Protein AF-A0A953T6V2-F1 (afdb_monomer_lite)

Organism: NCBI:txid324606

pLDDT: mean 93.15, std 8.47, range [50.06, 98.38]

Foldseek 3Di:
DADPVQLVVLVVCLVVVPLCVQCVVVPHQHADPPPSVVVLQLLVLCLCVVVVNDDDNQARPDDPPDTSCCVVDPNCPVQSVQLNVCVVVVHDSSVSSSRSVSVVLVCQLVVQLVVVVVVVDGNNVSSVRSSCRRRVDPRRD

Structure (mmCIF, N/CA/C/O backbone):
data_AF-A0A953T6V2-F1
#
_entry.id   AF-A0A953T6V2-F1
#
loop_
_atom_site.group_PDB
_atom_site.id
_atom_site.type_symbol
_atom_site.label_atom_id
_atom_site.label_alt_id
_atom_site.label_comp_id
_atom_site.label_asym_id
_atom_site.label_entity_id
_atom_site.label_seq_id
_atom_site.pdbx_PDB_ins_code
_atom_site.Cartn_x
_atom_site.Cartn_y
_atom_site.Cartn_z
_atom_site.occupancy
_atom_site.B_iso_or_equiv
_atom_site.auth_seq_id
_atom_site.auth_comp_id
_atom_site.auth_asym_id
_atom_site.auth_atom_id
_atom_site.pdbx_PDB_model_num
ATOM 1 N N . MET A 1 1 ? 9.817 -14.656 -24.496 1.00 51.88 1 MET A N 1
ATOM 2 C CA . MET A 1 1 ? 9.358 -14.120 -23.196 1.00 51.88 1 MET A CA 1
ATOM 3 C C . MET A 1 1 ? 10.014 -12.759 -23.013 1.00 51.88 1 MET A C 1
ATOM 5 O O . MET A 1 1 ? 11.238 -12.727 -23.098 1.00 51.88 1 MET A O 1
ATOM 9 N N . PRO A 1 2 ? 9.277 -11.642 -22.865 1.00 61.50 2 PRO A N 1
ATOM 10 C CA . PRO A 1 2 ? 9.910 -10.377 -22.488 1.00 61.50 2 PRO A CA 1
ATOM 11 C C . PRO A 1 2 ? 10.665 -10.581 -21.166 1.00 61.50 2 PRO A C 1
ATOM 13 O O . PRO A 1 2 ? 10.167 -11.277 -20.280 1.00 61.50 2 PRO A O 1
ATOM 16 N N . SER A 1 3 ? 11.885 -10.055 -21.054 1.00 82.06 3 SER A N 1
ATOM 17 C CA . SER A 1 3 ? 12.705 -10.252 -19.858 1.00 82.06 3 SER A CA 1
ATOM 18 C C . SER A 1 3 ? 12.027 -9.600 -18.647 1.00 82.06 3 SER A C 1
ATOM 20 O O . SER A 1 3 ? 11.793 -8.395 -18.615 1.00 82.06 3 SER A O 1
ATOM 22 N N . LEU A 1 4 ? 11.712 -10.401 -17.626 1.00 89.81 4 LEU A N 1
ATOM 23 C CA . LEU A 1 4 ? 11.163 -9.901 -16.357 1.00 89.81 4 LEU A CA 1
ATOM 24 C C . LEU A 1 4 ? 12.230 -9.241 -15.473 1.00 89.81 4 LEU A C 1
ATOM 26 O O . LEU A 1 4 ? 11.906 -8.640 -14.457 1.00 89.81 4 LEU A O 1
ATOM 30 N N . ILE A 1 5 ? 13.500 -9.320 -15.870 1.00 94.75 5 ILE A N 1
ATOM 31 C CA . ILE A 1 5 ? 14.631 -8.791 -15.104 1.00 94.75 5 ILE A CA 1
ATOM 32 C C . ILE A 1 5 ? 14.466 -7.287 -14.862 1.00 94.75 5 ILE A C 1
ATOM 34 O O . ILE A 1 5 ? 14.566 -6.839 -13.728 1.00 94.75 5 ILE A O 1
ATOM 38 N N . VAL A 1 6 ? 14.156 -6.511 -15.904 1.00 95.31 6 VAL A N 1
ATOM 39 C CA . VAL A 1 6 ? 14.050 -5.046 -15.804 1.00 95.31 6 VAL A CA 1
ATOM 40 C C . VAL A 1 6 ? 12.943 -4.599 -14.836 1.00 95.31 6 VAL A C 1
ATOM 42 O O . VAL A 1 6 ? 13.257 -3.837 -13.920 1.00 95.31 6 VAL A O 1
ATOM 45 N N . PRO A 1 7 ? 11.680 -5.065 -14.951 1.00 96.31 7 PRO A N 1
ATOM 46 C CA . PRO A 1 7 ? 10.645 -4.666 -14.000 1.00 96.31 7 PRO A CA 1
ATOM 47 C C . PRO A 1 7 ? 10.919 -5.169 -12.579 1.00 96.31 7 PRO A C 1
ATOM 49 O O . PRO A 1 7 ? 10.603 -4.460 -11.629 1.00 96.31 7 PRO A O 1
ATOM 52 N N . LEU A 1 8 ? 11.544 -6.342 -12.407 1.00 96.81 8 LEU A N 1
ATOM 53 C CA . LEU A 1 8 ? 11.922 -6.841 -11.080 1.00 96.81 8 LEU A CA 1
ATOM 54 C C . LEU A 1 8 ? 13.011 -5.984 -10.430 1.00 96.81 8 LEU A C 1
ATOM 56 O O . LEU A 1 8 ? 12.929 -5.704 -9.235 1.00 96.81 8 LEU A O 1
ATOM 60 N N . VAL A 1 9 ? 14.002 -5.534 -11.203 1.00 96.75 9 VAL A N 1
ATOM 61 C CA . VAL A 1 9 ? 15.038 -4.614 -10.716 1.00 96.75 9 VAL A CA 1
ATOM 62 C C . VAL A 1 9 ? 14.415 -3.274 -10.335 1.00 96.75 9 VAL A C 1
ATOM 64 O O . VAL A 1 9 ? 14.655 -2.801 -9.230 1.00 96.75 9 VAL A O 1
ATOM 67 N N . ALA A 1 10 ? 13.566 -2.696 -11.191 1.00 96.62 10 ALA A N 1
ATOM 68 C CA . ALA A 1 10 ? 12.875 -1.440 -10.889 1.00 96.62 10 ALA A CA 1
ATOM 69 C C . ALA A 1 10 ? 12.027 -1.549 -9.610 1.00 96.62 10 ALA A C 1
ATOM 71 O O . ALA A 1 10 ? 12.140 -0.712 -8.716 1.00 96.62 10 ALA A O 1
ATOM 72 N N . LEU A 1 11 ? 11.238 -2.619 -9.479 1.00 96.88 11 LEU A N 1
ATOM 73 C CA . LEU A 1 11 ? 10.446 -2.878 -8.280 1.00 96.88 11 LEU A CA 1
ATOM 74 C C . LEU A 1 11 ? 11.330 -3.031 -7.036 1.00 96.88 11 LEU A C 1
ATOM 76 O O . LEU A 1 11 ? 11.032 -2.446 -6.001 1.00 96.88 11 LEU A O 1
ATOM 80 N N . SER A 1 12 ? 12.433 -3.776 -7.140 1.00 96.81 12 SER A N 1
ATOM 81 C CA . SER A 1 12 ? 13.374 -3.974 -6.031 1.00 96.81 12 SER A CA 1
ATOM 82 C C . SER A 1 12 ? 13.983 -2.648 -5.579 1.00 96.81 12 SER A C 1
ATOM 84 O O . SER A 1 12 ? 14.008 -2.361 -4.387 1.00 96.81 12 SER A O 1
ATOM 86 N N . VAL A 1 13 ? 14.405 -1.798 -6.519 1.00 96.31 13 VAL A N 1
ATOM 87 C CA . VAL A 1 13 ? 14.911 -0.456 -6.204 1.00 96.31 13 VAL A CA 1
ATOM 88 C C . VAL A 1 13 ? 13.853 0.370 -5.466 1.00 96.31 13 VAL A C 1
ATOM 90 O O . VAL A 1 13 ? 14.184 1.024 -4.484 1.00 96.31 13 VAL A O 1
ATOM 93 N N . GLY A 1 14 ? 12.581 0.301 -5.868 1.00 94.94 14 GLY A N 1
ATOM 94 C CA . GLY A 1 14 ? 11.498 1.020 -5.189 1.00 94.94 14 GLY A CA 1
ATOM 95 C C . GLY A 1 14 ? 11.210 0.467 -3.792 1.00 94.94 14 GLY A C 1
ATOM 96 O O . GLY A 1 14 ? 11.036 1.222 -2.837 1.00 94.94 14 GLY A O 1
ATOM 97 N N . ILE A 1 15 ? 11.232 -0.857 -3.633 1.00 94.69 15 ILE A N 1
ATOM 98 C CA . ILE A 1 15 ? 11.005 -1.506 -2.338 1.00 94.69 15 ILE A CA 1
ATOM 99 C C . ILE A 1 15 ? 12.123 -1.161 -1.350 1.00 94.69 15 ILE A C 1
ATOM 101 O O . ILE A 1 15 ? 11.855 -0.652 -0.262 1.00 94.69 15 ILE A O 1
ATOM 105 N N . PHE A 1 16 ? 13.374 -1.428 -1.723 1.00 94.81 16 PHE A N 1
ATOM 106 C CA . PHE A 1 16 ? 14.515 -1.290 -0.818 1.00 94.81 16 PHE A CA 1
ATOM 107 C C . PHE A 1 16 ? 15.004 0.155 -0.688 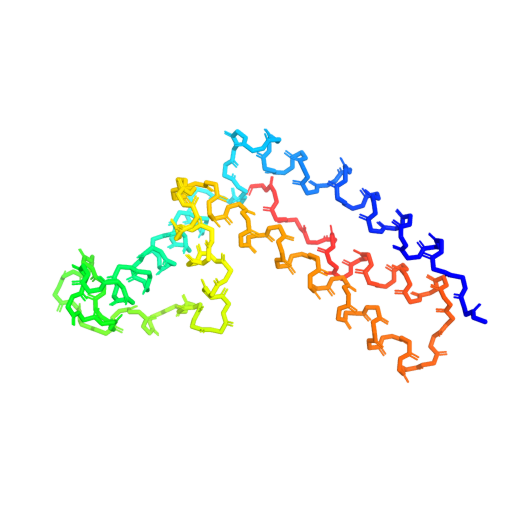1.00 94.81 16 PHE A C 1
ATOM 109 O O . PHE A 1 16 ? 15.485 0.535 0.375 1.00 94.81 16 PHE A O 1
ATOM 116 N N . GLY A 1 17 ? 14.881 0.960 -1.744 1.00 92.31 17 GLY A N 1
ATOM 117 C CA . GLY A 1 17 ? 15.343 2.347 -1.764 1.00 92.31 17 GLY A CA 1
ATOM 118 C C . GLY A 1 17 ? 14.319 3.365 -1.268 1.00 92.31 17 GLY A C 1
ATOM 119 O O . GLY A 1 17 ? 14.721 4.446 -0.848 1.00 92.31 17 GLY A O 1
ATOM 120 N N . TYR A 1 18 ? 13.020 3.043 -1.300 1.00 90.94 18 TYR A N 1
ATOM 121 C CA . TYR A 1 18 ? 11.956 3.996 -0.964 1.00 90.94 18 TYR A CA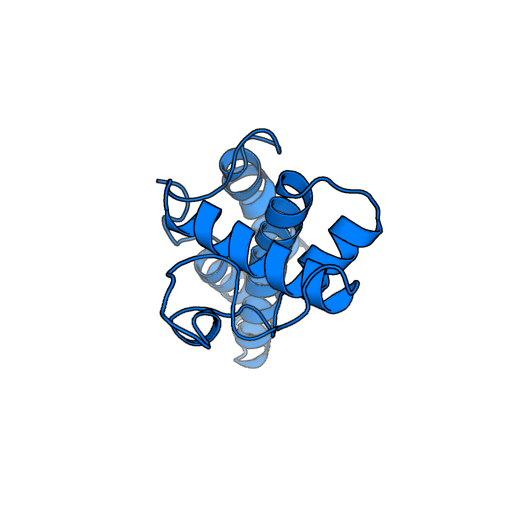 1
ATOM 122 C C . TYR A 1 18 ? 10.968 3.454 0.080 1.00 90.94 18 TYR A C 1
ATOM 124 O O . TYR A 1 18 ? 10.858 4.020 1.166 1.00 90.94 18 TYR A O 1
ATOM 132 N N . LEU A 1 19 ? 10.287 2.335 -0.191 1.00 92.06 19 LEU A N 1
ATOM 133 C CA . LEU A 1 19 ? 9.224 1.820 0.690 1.00 92.06 19 LEU A CA 1
ATOM 134 C C . LEU A 1 19 ? 9.723 1.410 2.078 1.00 92.06 19 LEU A C 1
ATOM 136 O O . LEU A 1 19 ? 9.153 1.839 3.078 1.00 92.06 19 LEU A O 1
ATOM 140 N N . LEU A 1 20 ? 10.756 0.561 2.154 1.00 93.19 20 LEU A N 1
ATOM 141 C CA . LEU A 1 20 ? 11.253 0.045 3.433 1.00 93.19 20 LEU A CA 1
ATOM 142 C C . LEU A 1 20 ? 11.825 1.153 4.329 1.00 93.19 20 LEU A C 1
ATOM 144 O O . LEU A 1 20 ? 11.441 1.195 5.500 1.00 93.19 20 LEU A O 1
ATOM 148 N N . PRO A 1 21 ? 12.656 2.087 3.821 1.00 92.25 21 PRO A N 1
ATOM 149 C CA . PRO A 1 21 ? 13.028 3.276 4.581 1.00 92.25 21 PRO A CA 1
ATOM 150 C C . PRO A 1 21 ? 11.816 4.103 5.028 1.00 92.25 21 PRO A C 1
ATOM 152 O O . PRO A 1 21 ? 11.787 4.562 6.167 1.00 92.25 21 PRO A O 1
ATOM 155 N N . GLY A 1 22 ? 10.796 4.242 4.174 1.00 88.81 22 GLY A N 1
ATOM 156 C CA . GLY A 1 22 ? 9.590 5.022 4.460 1.00 88.81 22 GLY A CA 1
ATOM 157 C C . GLY A 1 22 ? 8.728 4.494 5.608 1.00 88.81 22 GLY A C 1
ATOM 158 O O . GLY A 1 22 ? 8.102 5.274 6.317 1.00 88.81 22 GLY A O 1
ATOM 159 N N . VAL A 1 23 ? 8.739 3.182 5.850 1.00 92.25 23 VAL A N 1
ATOM 160 C CA . VAL A 1 23 ? 8.121 2.568 7.043 1.00 92.25 23 VAL A CA 1
ATOM 161 C C . VAL A 1 23 ? 9.128 2.344 8.177 1.00 92.25 23 VAL A C 1
ATOM 163 O O . VAL A 1 23 ? 8.848 1.617 9.131 1.00 92.25 23 VAL A O 1
ATOM 166 N N . GLY A 1 24 ? 10.335 2.907 8.067 1.00 92.62 24 GLY A N 1
ATOM 167 C CA . GLY A 1 24 ? 11.410 2.726 9.039 1.00 92.62 24 GLY A CA 1
ATOM 168 C C . GLY A 1 24 ? 11.760 1.267 9.276 1.00 92.62 24 GLY A C 1
ATOM 169 O O . GLY A 1 24 ? 11.954 0.871 10.420 1.00 92.62 24 GLY A O 1
ATOM 170 N N . TYR A 1 25 ? 11.749 0.440 8.232 1.00 93.69 25 TYR A N 1
ATOM 171 C CA . TYR A 1 25 ? 11.901 -1.010 8.358 1.00 93.69 25 TYR A CA 1
ATOM 172 C C . TYR A 1 25 ? 10.918 -1.608 9.381 1.00 93.69 25 TYR A C 1
ATOM 174 O O . TYR A 1 25 ? 11.305 -2.379 10.255 1.00 93.69 25 TYR A O 1
ATOM 182 N N . PHE A 1 26 ? 9.641 -1.235 9.254 1.00 93.69 26 PHE A N 1
ATOM 183 C CA . PHE A 1 26 ? 8.515 -1.635 10.109 1.00 93.69 26 PHE A CA 1
ATOM 184 C C . PHE A 1 26 ? 8.490 -1.009 11.512 1.00 93.69 26 PHE A C 1
ATOM 186 O O . PHE A 1 26 ? 7.649 -1.371 12.332 1.00 93.69 26 PHE A O 1
ATOM 193 N N . THR A 1 27 ? 9.346 -0.024 11.790 1.00 93.12 27 THR A N 1
ATOM 194 C CA . THR A 1 27 ? 9.362 0.688 13.083 1.00 93.12 27 THR A CA 1
ATOM 195 C C . THR A 1 27 ? 8.612 2.022 13.070 1.00 93.12 27 THR A C 1
ATOM 197 O O . THR A 1 27 ? 8.385 2.598 14.132 1.00 93.12 27 THR A O 1
ATOM 200 N N . MET A 1 28 ? 8.196 2.515 11.896 1.00 90.69 28 MET A N 1
ATOM 201 C CA . MET A 1 28 ? 7.549 3.822 11.736 1.00 90.69 28 MET A CA 1
ATOM 202 C C . MET A 1 28 ? 6.236 3.731 10.959 1.00 90.69 28 MET A C 1
ATOM 204 O O . MET A 1 28 ? 6.050 2.868 10.100 1.00 90.69 28 MET A O 1
ATOM 208 N N . MET A 1 29 ? 5.317 4.653 11.245 1.00 89.25 29 MET A N 1
ATOM 209 C CA . MET A 1 29 ? 4.131 4.851 10.415 1.00 89.25 29 MET A CA 1
ATOM 210 C C . MET A 1 29 ? 4.511 5.660 9.173 1.00 89.25 29 MET A C 1
ATOM 212 O O . MET A 1 29 ? 5.122 6.714 9.338 1.00 89.25 29 MET A O 1
ATOM 216 N N . PRO A 1 30 ? 4.169 5.195 7.960 1.00 87.69 30 PRO A N 1
ATOM 217 C CA . PRO A 1 30 ? 4.402 5.976 6.752 1.00 87.69 30 PRO A CA 1
ATOM 218 C C . PRO A 1 30 ? 3.429 7.161 6.685 1.00 87.69 30 PRO A C 1
ATOM 220 O O . PRO A 1 30 ? 2.275 7.009 7.082 1.00 87.69 30 PRO A O 1
ATOM 223 N N . GLY A 1 31 ? 3.863 8.290 6.119 1.00 82.06 31 GLY A N 1
ATOM 224 C CA . GLY A 1 31 ? 3.033 9.487 5.926 1.00 82.06 31 GLY A CA 1
ATOM 225 C C . GLY A 1 31 ? 3.069 10.485 7.082 1.00 82.06 31 GLY A C 1
ATOM 226 O O . GLY A 1 31 ? 3.836 10.335 8.035 1.00 82.06 31 GLY A O 1
ATOM 227 N N . ASP A 1 32 ? 2.222 11.510 6.982 1.00 83.06 32 ASP A N 1
ATOM 228 C CA . ASP A 1 32 ? 2.122 12.564 7.987 1.00 83.06 32 ASP A CA 1
ATOM 229 C C . ASP A 1 32 ? 1.360 12.124 9.257 1.00 83.06 32 ASP A C 1
ATOM 231 O O . ASP A 1 32 ? 0.798 11.028 9.372 1.00 83.06 32 ASP A O 1
ATOM 235 N N . LEU A 1 33 ? 1.349 13.009 10.259 1.00 84.50 33 LEU A N 1
ATOM 236 C CA . LEU A 1 33 ? 0.736 12.756 11.566 1.00 84.50 33 LEU A CA 1
ATOM 237 C C . LEU A 1 33 ? -0.789 12.569 11.527 1.00 84.50 33 LEU A C 1
ATOM 239 O O . LEU A 1 33 ? -1.332 11.959 12.451 1.00 84.50 33 LEU A O 1
ATOM 243 N N . GLY A 1 34 ? -1.479 13.124 10.536 1.00 88.69 34 GLY A N 1
ATOM 244 C CA . GLY A 1 34 ? -2.929 13.093 10.391 1.00 88.69 34 GLY A CA 1
ATOM 245 C C . GLY A 1 34 ? -3.394 11.922 9.533 1.00 88.69 34 GLY A C 1
ATOM 246 O O . GLY A 1 34 ? -4.063 11.018 10.043 1.00 88.69 34 GLY A O 1
ATOM 247 N N . ASP A 1 35 ? -3.015 11.915 8.257 1.00 89.62 35 ASP A N 1
ATOM 248 C CA . ASP A 1 35 ? -3.580 11.031 7.233 1.00 89.62 35 ASP A CA 1
ATOM 249 C C . ASP A 1 35 ? -3.307 9.558 7.533 1.00 89.62 35 ASP A C 1
ATOM 251 O O . ASP A 1 35 ? -4.210 8.716 7.479 1.00 89.62 35 ASP A O 1
ATOM 255 N N . ALA A 1 36 ? -2.078 9.228 7.930 1.00 90.62 36 ALA A N 1
ATOM 256 C CA . ALA A 1 36 ? -1.699 7.857 8.259 1.00 90.62 36 ALA A CA 1
ATOM 257 C C . ALA A 1 36 ? -2.513 7.309 9.439 1.00 90.62 36 ALA A C 1
ATOM 259 O O . ALA A 1 36 ? -3.017 6.180 9.420 1.00 90.62 36 ALA A O 1
ATOM 260 N N . ARG A 1 37 ? -2.687 8.136 10.476 1.00 90.38 37 ARG A N 1
ATOM 261 C CA . ARG A 1 37 ? -3.430 7.758 11.681 1.00 90.38 37 ARG A CA 1
ATOM 262 C C . ARG A 1 37 ? -4.916 7.639 11.394 1.00 90.38 37 ARG A C 1
ATOM 264 O O . ARG A 1 37 ? -5.533 6.678 11.852 1.00 90.38 37 ARG A O 1
ATOM 271 N N . PHE A 1 38 ? -5.470 8.573 10.625 1.00 93.19 38 PHE A N 1
ATOM 272 C CA . PHE A 1 38 ? -6.863 8.535 10.204 1.00 93.19 38 PHE A CA 1
ATOM 273 C C . PHE A 1 38 ? -7.158 7.264 9.404 1.00 93.19 38 PHE A C 1
ATOM 275 O O . PHE A 1 38 ? -8.011 6.476 9.811 1.00 93.19 38 PHE A O 1
ATOM 282 N N . ASN A 1 39 ? -6.389 6.993 8.347 1.00 95.19 39 ASN A N 1
ATOM 283 C CA . ASN A 1 39 ? -6.570 5.801 7.518 1.00 95.19 39 ASN A CA 1
ATOM 284 C C . ASN A 1 39 ? -6.437 4.509 8.336 1.00 95.19 39 ASN A C 1
ATOM 286 O O . ASN A 1 39 ? -7.229 3.581 8.173 1.00 95.19 39 ASN A O 1
ATOM 290 N N . SER A 1 40 ? -5.500 4.467 9.288 1.00 94.94 40 SER A N 1
ATOM 291 C CA . SER A 1 40 ? -5.383 3.353 10.231 1.00 94.94 40 SER A CA 1
ATOM 292 C C . SER A 1 40 ? -6.635 3.174 11.105 1.00 94.94 40 SER A C 1
ATOM 294 O O . SER A 1 40 ? -7.014 2.040 11.391 1.00 94.94 40 SER A O 1
ATOM 296 N N . VAL A 1 41 ? -7.283 4.259 11.558 1.00 95.44 41 VAL A N 1
ATOM 297 C CA . VAL A 1 41 ? -8.540 4.181 12.336 1.00 95.44 41 VAL A CA 1
ATOM 298 C C . VAL A 1 41 ? -9.669 3.646 11.465 1.00 95.44 41 VAL A C 1
ATOM 300 O O . VAL A 1 41 ? -10.416 2.782 11.916 1.00 95.44 41 VAL A O 1
ATOM 303 N N . ILE A 1 42 ? -9.782 4.127 10.227 1.00 97.06 42 ILE A N 1
ATOM 304 C CA . ILE A 1 42 ? -10.826 3.685 9.301 1.00 97.06 42 ILE A CA 1
ATOM 305 C C . ILE A 1 42 ? -10.689 2.194 8.981 1.00 97.06 42 ILE A C 1
ATOM 307 O O . ILE A 1 42 ? -11.661 1.450 9.104 1.00 97.06 42 ILE A O 1
ATOM 311 N N . LEU A 1 43 ? -9.482 1.734 8.645 1.00 97.56 43 LEU A N 1
ATOM 312 C CA . LEU A 1 43 ? -9.216 0.321 8.369 1.00 97.56 43 LEU A CA 1
ATOM 313 C C . LEU A 1 43 ? -9.509 -0.571 9.584 1.00 97.56 43 LEU A C 1
ATOM 315 O O . LEU A 1 43 ? -10.150 -1.615 9.437 1.00 97.56 43 LEU A O 1
ATOM 319 N N . GLU A 1 44 ? -9.098 -0.151 10.786 1.00 97.62 44 GLU A N 1
ATOM 320 C CA . GLU A 1 44 ? -9.403 -0.893 12.014 1.00 97.62 44 GLU A CA 1
ATOM 321 C C . GLU A 1 44 ? -10.907 -0.905 12.313 1.00 97.62 44 GLU A C 1
ATOM 323 O O . GLU A 1 44 ? -11.423 -1.941 12.718 1.00 97.62 44 GLU A O 1
ATOM 328 N N . HIS A 1 45 ? -11.634 0.188 12.063 1.00 97.44 45 HIS A N 1
ATOM 329 C CA . HIS A 1 45 ? -13.090 0.232 12.234 1.00 97.44 45 HIS A CA 1
ATOM 330 C C . HIS A 1 45 ? -13.806 -0.756 11.306 1.00 97.44 45 HIS A C 1
ATOM 332 O O . HIS A 1 45 ? -14.649 -1.5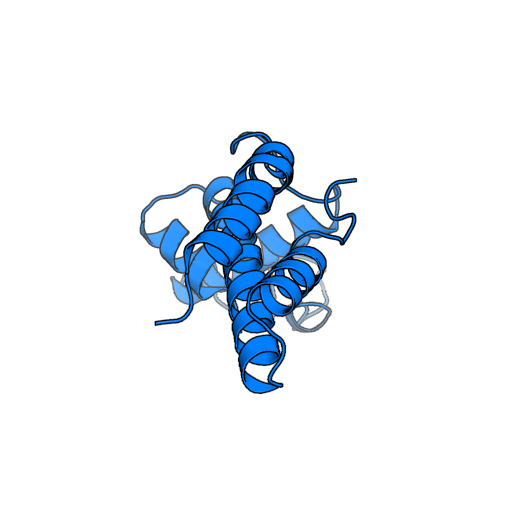31 11.759 1.00 97.44 45 HIS A O 1
ATOM 338 N N . VAL A 1 46 ? -13.435 -0.797 10.021 1.00 97.44 46 VAL A N 1
ATOM 339 C CA . VAL A 1 46 ? -14.008 -1.763 9.067 1.00 97.44 46 VAL A CA 1
ATOM 340 C C . VAL A 1 46 ? -13.671 -3.203 9.480 1.00 97.44 46 VAL A C 1
ATOM 342 O O . VAL A 1 46 ? -14.533 -4.079 9.402 1.00 97.44 46 VAL A O 1
ATOM 345 N N . TYR A 1 47 ? -12.460 -3.460 9.986 1.00 97.81 47 TYR A N 1
ATOM 346 C CA . TYR A 1 47 ? -12.081 -4.766 10.540 1.00 97.81 47 TYR A CA 1
ATOM 347 C C . TYR A 1 47 ? -12.888 -5.142 11.796 1.00 97.81 47 TYR A C 1
ATOM 349 O O . TYR A 1 47 ? -13.355 -6.277 11.927 1.00 97.81 47 TYR A O 1
ATOM 357 N N . GLN A 1 48 ? -13.091 -4.202 12.718 1.00 97.38 48 GLN A N 1
ATOM 358 C CA . GLN A 1 48 ? -13.911 -4.411 13.910 1.00 97.38 48 GLN A CA 1
ATOM 359 C C . GLN A 1 48 ? -15.365 -4.691 13.537 1.00 97.38 48 GLN A C 1
ATOM 361 O O . GLN A 1 48 ? -15.982 -5.571 14.131 1.00 97.38 48 GLN A O 1
ATOM 366 N N . TRP A 1 49 ? -15.908 -4.010 12.528 1.00 97.31 49 TRP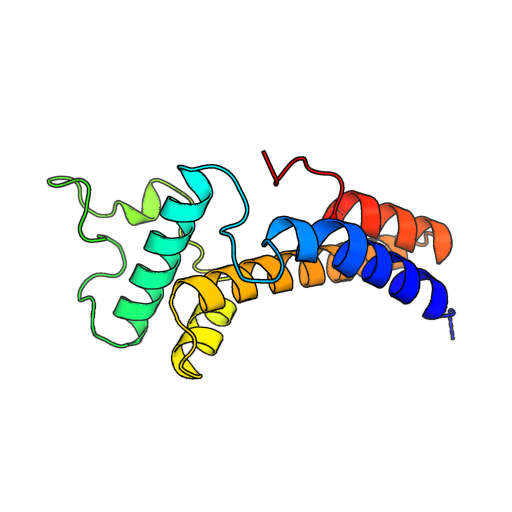 A N 1
ATOM 367 C CA . TRP A 1 49 ? -17.234 -4.320 11.997 1.00 97.31 49 TRP A CA 1
ATOM 368 C C . TRP A 1 49 ? -17.282 -5.725 11.383 1.00 97.31 49 TRP A C 1
ATOM 370 O O . TRP A 1 49 ? -18.157 -6.515 11.736 1.00 97.31 49 TRP A O 1
ATOM 380 N N . LEU A 1 50 ? -16.300 -6.079 10.544 1.00 96.50 50 LEU A N 1
ATOM 381 C CA . LEU A 1 50 ? -16.200 -7.404 9.919 1.00 96.50 50 LEU A CA 1
ATOM 382 C C . LEU A 1 50 ? -16.164 -8.535 10.961 1.00 96.50 50 LEU A C 1
ATOM 384 O O . LEU A 1 50 ? -16.739 -9.599 10.748 1.00 96.50 50 LEU A O 1
ATOM 388 N N . THR A 1 51 ? -15.487 -8.307 12.087 1.00 96.94 51 THR A N 1
ATOM 389 C CA . THR A 1 51 ? -15.327 -9.287 13.173 1.00 96.94 51 THR A CA 1
ATOM 390 C C . THR A 1 51 ? -16.395 -9.182 14.268 1.00 96.94 51 THR A C 1
ATOM 392 O O . THR A 1 51 ? -16.305 -9.876 15.278 1.00 96.94 51 THR A O 1
ATOM 395 N N . GLY A 1 52 ? -17.414 -8.334 14.087 1.00 96.56 52 GLY A N 1
ATOM 396 C CA . GLY A 1 52 ? -18.533 -8.174 15.024 1.00 96.56 52 GLY A CA 1
ATOM 397 C C . GLY A 1 52 ? -18.216 -7.385 16.302 1.00 96.56 52 GLY A C 1
ATOM 398 O O . GLY A 1 52 ? -19.044 -7.337 17.210 1.00 96.56 52 GLY A O 1
ATOM 399 N N . GLN A 1 53 ? -17.044 -6.754 16.386 1.00 96.50 53 GLN A N 1
ATOM 400 C CA . GLN A 1 53 ? -16.636 -5.889 17.499 1.00 96.50 53 GLN A CA 1
ATOM 401 C C . GLN A 1 53 ? -17.268 -4.489 17.406 1.00 96.50 53 GLN A C 1
ATOM 403 O O . GLN A 1 53 ? -17.570 -3.883 18.433 1.00 96.50 53 GLN A O 1
ATOM 408 N N . ALA A 1 54 ? -17.518 -3.991 16.189 1.00 95.88 54 ALA A N 1
ATOM 409 C CA . ALA A 1 54 ? -18.249 -2.747 15.944 1.00 95.88 54 ALA A CA 1
ATOM 410 C C . ALA A 1 54 ? -19.648 -3.036 15.377 1.00 95.88 54 ALA A C 1
ATOM 412 O O . ALA A 1 54 ? -19.811 -3.846 14.467 1.00 95.88 54 ALA A O 1
ATOM 413 N N . ARG A 1 55 ? -20.673 -2.360 15.914 1.00 94.38 55 ARG A N 1
ATOM 414 C CA . ARG A 1 55 ? -22.083 -2.598 15.542 1.00 94.38 55 ARG A CA 1
ATOM 415 C C . ARG A 1 55 ? -22.511 -1.908 14.248 1.00 94.38 55 ARG A C 1
ATOM 417 O O . ARG A 1 55 ? -23.381 -2.426 13.558 1.00 94.38 55 ARG A O 1
ATOM 424 N N . ASP A 1 56 ? -21.940 -0.746 13.942 1.00 95.69 56 ASP A N 1
ATOM 425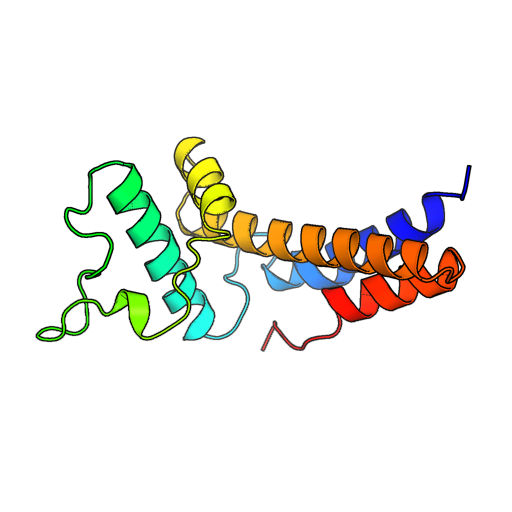 C CA . ASP A 1 56 ? -22.299 0.060 12.772 1.00 95.69 56 ASP A CA 1
ATOM 426 C C . ASP A 1 56 ? -21.067 0.286 11.893 1.00 95.69 56 ASP A C 1
ATOM 428 O O . ASP A 1 56 ? -20.077 0.868 12.336 1.00 95.69 56 ASP A O 1
ATOM 432 N N . LEU A 1 57 ? -21.142 -0.157 10.637 1.00 96.25 57 LEU A N 1
ATOM 433 C CA . LEU A 1 57 ? -20.107 0.090 9.637 1.00 96.25 57 LEU A CA 1
ATOM 434 C C . LEU A 1 57 ? -19.952 1.586 9.358 1.00 96.25 57 LEU A C 1
ATOM 436 O O . LEU A 1 57 ? -18.837 2.077 9.236 1.00 96.25 57 LEU A O 1
ATOM 440 N N . TRP A 1 58 ? -21.053 2.324 9.261 1.00 96.94 58 TRP A N 1
ATOM 441 C CA . TRP A 1 58 ? -21.041 3.681 8.722 1.00 96.94 58 TRP A CA 1
ATOM 442 C C . TRP A 1 58 ? -20.682 4.743 9.758 1.00 96.94 58 TRP A C 1
ATOM 444 O O . TRP A 1 58 ? -20.257 5.836 9.376 1.00 96.94 58 TRP A O 1
ATOM 454 N N . SER A 1 59 ? -20.809 4.435 11.048 1.00 96.00 59 SER A N 1
ATOM 455 C CA . SER A 1 59 ? -20.606 5.402 12.133 1.00 96.00 59 SER A CA 1
ATOM 456 C C . SER A 1 59 ? -19.490 4.959 13.093 1.00 96.00 59 SER A C 1
ATOM 458 O O . SER A 1 59 ? -19.778 4.432 14.170 1.00 96.00 59 SER A O 1
ATOM 460 N N . PRO A 1 60 ? -18.208 5.157 12.719 1.00 93.31 60 PRO A N 1
ATOM 461 C CA . PRO A 1 60 ? -17.079 5.053 13.639 1.00 93.31 60 PRO A CA 1
ATOM 462 C C . PRO A 1 60 ? -17.272 5.860 14.930 1.00 93.31 60 PRO A C 1
ATOM 464 O O . PRO A 1 60 ? -17.960 6.876 14.945 1.00 93.31 60 PRO A O 1
ATOM 467 N N . GLY A 1 61 ? -16.627 5.434 16.019 1.00 90.56 61 GLY A N 1
ATOM 468 C CA . GLY A 1 61 ? -16.825 5.976 17.374 1.00 90.56 61 GLY A CA 1
ATOM 469 C C . GLY A 1 61 ? -16.240 7.370 17.658 1.00 90.56 61 GLY A C 1
ATOM 470 O O . GLY A 1 61 ? -15.858 7.636 18.795 1.00 90.56 61 GLY A O 1
ATOM 471 N N . PHE A 1 62 ? -16.129 8.247 16.660 1.00 91.12 62 PHE A N 1
ATOM 472 C CA . PHE A 1 62 ? -15.635 9.622 16.810 1.00 91.12 62 PHE A CA 1
ATOM 473 C C . PHE A 1 62 ? -16.599 10.631 16.158 1.00 91.12 62 PHE A C 1
ATOM 475 O O . PHE A 1 62 ? -17.631 10.240 15.635 1.00 91.12 62 PHE A O 1
ATOM 482 N N . PHE A 1 63 ? -16.332 11.939 16.258 1.00 92.06 63 PHE A N 1
ATOM 483 C CA . PHE A 1 63 ? -17.192 13.013 15.715 1.00 92.06 63 PHE A CA 1
ATOM 484 C C . PHE A 1 63 ? -18.668 13.015 16.169 1.00 92.06 63 PHE A C 1
ATOM 486 O O . PHE A 1 63 ? -19.547 13.458 15.430 1.00 92.06 63 PHE A O 1
ATOM 493 N N . TYR A 1 64 ? -18.965 12.610 17.407 1.00 91.62 64 TYR A N 1
ATOM 494 C CA . TYR A 1 64 ? -20.300 12.823 17.983 1.00 91.62 64 TYR A CA 1
ATOM 495 C C . TYR A 1 64 ? -20.719 14.310 17.882 1.00 91.62 64 TYR A C 1
ATOM 497 O O . TYR A 1 64 ? -19.890 15.176 18.180 1.00 91.62 64 TYR A O 1
ATOM 505 N N . PRO A 1 65 ? -21.974 14.646 17.507 1.00 94.69 65 PRO A N 1
ATOM 506 C CA . PRO A 1 65 ? -23.138 13.773 17.282 1.00 94.69 65 PRO A CA 1
ATOM 507 C C . PRO A 1 65 ? -23.366 13.346 15.817 1.00 94.69 65 PRO A C 1
ATOM 509 O O . PRO A 1 65 ? -24.469 12.921 15.466 1.00 94.69 65 PRO A O 1
ATOM 512 N N . PHE A 1 66 ? -22.378 13.491 14.935 1.00 95.50 66 PHE A N 1
ATOM 513 C CA . PHE A 1 66 ? -22.545 13.158 13.523 1.00 95.50 66 PHE A CA 1
ATOM 514 C C . PHE A 1 66 ? -22.593 11.639 13.302 1.00 95.50 66 PHE A C 1
ATOM 516 O O . PHE A 1 66 ? -21.816 10.885 13.877 1.00 95.50 66 PHE A O 1
ATOM 523 N N . ASN A 1 67 ? -23.507 11.199 12.432 1.00 94.69 67 ASN A N 1
ATOM 524 C CA . ASN A 1 67 ? -23.652 9.803 12.012 1.00 94.69 67 ASN A CA 1
ATOM 525 C C . ASN A 1 67 ? -23.149 9.623 10.578 1.00 94.69 67 ASN A C 1
ATOM 527 O O . ASN A 1 67 ? -23.085 10.591 9.818 1.00 94.69 67 ASN A O 1
ATOM 531 N N . LYS A 1 68 ? -22.872 8.374 10.182 1.00 95.69 68 LYS A N 1
ATOM 532 C CA . LYS A 1 68 ? -22.399 8.021 8.829 1.00 95.69 68 LYS A CA 1
ATOM 533 C C . LYS A 1 68 ? -21.072 8.689 8.444 1.00 95.69 68 LYS A C 1
ATOM 535 O O . LYS A 1 68 ? -20.804 8.921 7.266 1.00 95.69 68 LYS A O 1
ATOM 540 N N . ILE A 1 69 ? -20.233 8.988 9.435 1.00 95.25 69 ILE A N 1
ATOM 541 C CA . ILE A 1 69 ? -18.978 9.723 9.241 1.00 95.25 69 ILE A CA 1
ATOM 542 C C . ILE A 1 69 ? -17.934 8.941 8.440 1.00 95.25 69 ILE A C 1
ATOM 544 O O . ILE A 1 69 ? -17.005 9.549 7.919 1.00 95.25 69 ILE A O 1
ATOM 548 N N . LEU A 1 70 ? -18.093 7.621 8.271 1.00 95.69 70 LEU A N 1
ATOM 549 C CA . LEU A 1 70 ? -17.250 6.851 7.353 1.00 95.69 70 LEU A CA 1
ATOM 550 C C . LEU A 1 70 ? -17.344 7.383 5.909 1.00 95.69 70 LEU A C 1
ATOM 552 O O . LEU A 1 70 ? -16.408 7.222 5.138 1.00 95.69 70 LEU A O 1
ATOM 556 N N . ALA A 1 71 ? -18.453 8.039 5.548 1.00 94.75 71 ALA A N 1
ATOM 557 C CA . ALA A 1 71 ? -18.646 8.646 4.233 1.00 94.75 71 ALA A CA 1
ATOM 558 C C . ALA A 1 71 ? -18.048 10.060 4.101 1.00 94.75 71 ALA A C 1
ATOM 560 O O . ALA A 1 71 ? -18.137 10.650 3.028 1.00 94.75 71 ALA A O 1
ATOM 561 N N . PHE A 1 72 ? -17.474 10.634 5.165 1.00 94.00 72 PHE A N 1
ATOM 562 C CA . PHE A 1 72 ? -16.879 11.976 5.101 1.00 94.00 72 PHE A CA 1
ATOM 563 C C . PHE A 1 72 ? -15.518 11.984 4.392 1.00 94.00 72 PHE A C 1
ATOM 565 O O . PHE A 1 72 ? -15.041 13.047 4.006 1.00 94.00 72 PHE A O 1
ATOM 572 N N . SER A 1 73 ? -14.888 10.818 4.237 1.00 93.12 73 SER A N 1
ATOM 573 C CA . SER A 1 73 ? -13.565 10.662 3.634 1.00 93.12 73 SER A CA 1
ATOM 574 C C . SER A 1 73 ? -13.416 9.258 3.025 1.00 93.12 73 SER A C 1
ATOM 576 O O . SER A 1 73 ? -14.407 8.550 2.823 1.00 93.12 73 SER A O 1
ATOM 578 N N . ASP A 1 74 ? -12.185 8.854 2.721 1.00 91.44 74 ASP A N 1
ATOM 579 C CA . ASP A 1 74 ? -11.865 7.545 2.169 1.00 91.44 74 ASP A CA 1
ATOM 580 C C . ASP A 1 74 ? -12.266 6.423 3.132 1.00 91.44 74 ASP A C 1
ATOM 582 O O . ASP A 1 74 ? -11.739 6.282 4.235 1.00 91.44 74 ASP A O 1
ATOM 586 N N . SER A 1 75 ? -13.208 5.589 2.691 1.00 93.06 75 SER A N 1
ATOM 587 C CA . SER A 1 75 ? -13.750 4.481 3.491 1.00 93.06 75 SER A CA 1
ATOM 588 C C . SER A 1 75 ? -12.926 3.194 3.410 1.00 93.06 75 SER A C 1
ATOM 590 O O . SER A 1 75 ? -13.146 2.269 4.189 1.00 93.06 75 SER A O 1
ATOM 592 N N . HIS A 1 76 ? -12.013 3.100 2.437 1.00 95.62 76 HIS A N 1
ATOM 593 C CA . HIS A 1 76 ? -11.165 1.931 2.159 1.00 95.62 76 HIS A CA 1
ATOM 594 C C . HIS A 1 76 ? -11.898 0.597 1.940 1.00 95.62 76 HIS A C 1
ATOM 596 O O . HIS A 1 76 ? -11.263 -0.455 1.922 1.00 95.62 76 HIS A O 1
ATOM 602 N N . LEU A 1 77 ? -13.208 0.602 1.664 1.00 94.50 77 LEU A N 1
ATOM 603 C CA . LEU A 1 77 ? -13.988 -0.626 1.427 1.00 94.50 77 LEU A CA 1
ATOM 604 C C . LEU A 1 77 ? -13.458 -1.477 0.254 1.00 94.50 77 LEU A C 1
ATOM 606 O O . LEU A 1 77 ? -13.656 -2.691 0.222 1.00 94.50 77 LEU A O 1
ATOM 610 N N . GLY A 1 78 ? -12.755 -0.862 -0.701 1.00 93.69 78 GLY A N 1
ATOM 611 C CA . GLY A 1 78 ? -12.112 -1.573 -1.810 1.00 93.69 78 GLY A CA 1
ATOM 612 C C . GLY A 1 78 ? -10.776 -2.236 -1.458 1.00 93.69 78 GLY A C 1
ATOM 613 O O . GLY A 1 78 ? -10.394 -3.203 -2.110 1.00 93.69 78 GLY A O 1
ATOM 614 N N . SER A 1 79 ? -10.061 -1.750 -0.440 1.00 95.69 79 SER A N 1
ATOM 615 C CA . SER A 1 79 ? -8.672 -2.147 -0.158 1.00 95.69 79 SER A CA 1
ATOM 616 C C . SER A 1 79 ? -8.469 -2.751 1.239 1.00 95.69 79 SER A C 1
ATOM 618 O O . SER A 1 79 ? -7.426 -3.356 1.492 1.00 95.69 79 SER A O 1
ATOM 620 N N . PHE A 1 80 ? -9.459 -2.659 2.138 1.00 96.44 80 PHE A N 1
ATOM 621 C CA . PHE A 1 80 ? -9.325 -3.082 3.537 1.00 96.44 80 PHE A CA 1
ATOM 622 C C . PHE A 1 80 ? -9.023 -4.573 3.721 1.00 96.44 80 PHE A C 1
ATOM 624 O O . PHE A 1 80 ? -8.497 -4.962 4.758 1.00 96.44 80 PHE A O 1
ATOM 631 N N . TRP A 1 81 ? -9.324 -5.419 2.734 1.00 96.44 81 TRP A N 1
ATOM 632 C CA . TRP A 1 81 ? -9.122 -6.868 2.813 1.00 96.44 81 TRP A CA 1
ATOM 633 C C . TRP A 1 81 ? -7.669 -7.252 3.117 1.00 96.44 81 TRP A C 1
ATOM 635 O O . TRP A 1 81 ? -7.437 -8.218 3.837 1.00 96.44 81 TRP A O 1
ATOM 645 N N . ILE A 1 82 ? -6.693 -6.476 2.628 1.00 97.81 82 ILE A N 1
ATOM 646 C CA . ILE A 1 82 ? -5.269 -6.701 2.921 1.00 97.81 82 ILE A CA 1
ATOM 647 C C . ILE A 1 82 ? -4.986 -6.443 4.405 1.00 97.81 82 ILE A C 1
ATOM 649 O O . ILE A 1 82 ? -4.341 -7.254 5.068 1.00 97.81 82 ILE A O 1
ATOM 653 N N . TYR A 1 83 ? -5.513 -5.334 4.932 1.00 98.19 83 TYR A N 1
ATOM 654 C CA . TYR A 1 83 ? -5.417 -4.996 6.348 1.00 98.19 83 TYR A CA 1
ATOM 655 C C . TYR A 1 83 ? -6.091 -6.073 7.210 1.00 98.19 83 TYR A C 1
ATOM 657 O O . TYR A 1 83 ? -5.481 -6.601 8.136 1.00 98.19 83 TYR A O 1
ATOM 665 N N . ALA A 1 84 ? -7.326 -6.451 6.868 1.00 97.94 84 ALA A N 1
ATOM 666 C CA . ALA A 1 84 ? -8.090 -7.459 7.593 1.00 97.94 84 ALA A CA 1
ATOM 667 C C . ALA A 1 84 ? -7.388 -8.824 7.589 1.00 97.94 84 ALA A C 1
ATOM 669 O O . ALA A 1 84 ? -7.316 -9.468 8.631 1.00 97.94 84 ALA A O 1
ATOM 670 N N . ALA A 1 85 ? -6.817 -9.248 6.457 1.00 98.06 85 ALA A N 1
ATOM 671 C CA . ALA A 1 85 ? -6.046 -10.485 6.376 1.00 98.06 85 ALA A CA 1
ATOM 672 C C . ALA A 1 85 ? -4.830 -10.460 7.316 1.00 98.06 85 ALA A C 1
ATOM 674 O O . ALA A 1 85 ? -4.626 -11.410 8.068 1.00 98.06 85 ALA A O 1
ATOM 675 N N . ALA A 1 86 ? -4.064 -9.364 7.343 1.00 97.94 86 ALA A N 1
ATOM 676 C CA . ALA A 1 86 ? -2.940 -9.220 8.268 1.00 97.94 86 ALA A CA 1
ATOM 677 C C . ALA A 1 86 ? -3.394 -9.265 9.741 1.00 97.94 86 ALA A C 1
ATOM 679 O O . ALA A 1 86 ? -2.792 -9.977 10.549 1.00 97.94 86 ALA A O 1
ATOM 680 N N . ARG A 1 87 ? -4.500 -8.589 10.083 1.00 98.06 87 ARG A N 1
ATOM 681 C CA . ARG A 1 87 ? -5.082 -8.624 11.436 1.00 98.06 87 ARG A CA 1
ATOM 682 C C . ARG A 1 87 ? -5.530 -10.024 11.844 1.00 98.06 87 ARG A C 1
ATOM 684 O O . ARG A 1 87 ? -5.248 -10.439 12.965 1.00 98.06 87 ARG A O 1
ATOM 691 N N . LEU A 1 88 ? -6.174 -10.765 10.941 1.00 97.44 88 LEU A N 1
ATOM 692 C CA . LEU A 1 88 ? -6.603 -12.149 11.180 1.00 97.44 88 LEU A CA 1
ATOM 693 C C . LEU A 1 88 ? -5.419 -13.106 11.384 1.00 97.44 88 LEU A C 1
ATOM 695 O O . LEU A 1 88 ? -5.545 -14.076 12.125 1.00 97.44 88 LEU A O 1
ATOM 699 N N . LEU A 1 89 ? -4.263 -12.815 10.781 1.00 97.56 89 LEU A N 1
ATOM 700 C CA . LEU A 1 89 ? -3.010 -13.550 10.999 1.00 97.56 89 LEU A CA 1
ATOM 701 C C . LEU A 1 89 ? -2.295 -13.168 12.310 1.00 97.56 89 LEU A C 1
ATOM 703 O O . LEU A 1 89 ? -1.207 -13.671 12.583 1.00 97.56 89 LEU A O 1
ATOM 707 N N . GLY A 1 90 ? -2.890 -12.296 13.128 1.00 97.31 90 GLY A N 1
ATOM 708 C CA . GLY A 1 90 ? -2.358 -11.898 14.431 1.00 97.31 90 GLY A CA 1
ATOM 709 C C . GLY A 1 90 ? -1.399 -10.709 14.393 1.00 97.31 90 GLY A C 1
ATOM 710 O O . GLY A 1 90 ? -0.800 -10.388 15.419 1.00 97.31 90 GLY A O 1
ATOM 711 N N . ALA A 1 91 ? -1.251 -10.026 13.253 1.00 97.75 91 ALA A N 1
ATOM 712 C CA . ALA A 1 91 ? -0.447 -8.811 13.193 1.00 97.75 91 ALA A CA 1
ATOM 713 C C . ALA A 1 91 ? -1.080 -7.690 14.033 1.00 97.75 91 ALA A C 1
ATOM 715 O O . ALA A 1 91 ? -2.309 -7.575 14.140 1.00 97.75 91 ALA A O 1
ATOM 716 N N . THR A 1 92 ? -0.240 -6.823 14.606 1.00 97.06 92 THR A N 1
ATOM 717 C CA . THR A 1 92 ? -0.720 -5.617 15.292 1.00 97.06 92 THR A CA 1
ATOM 718 C C . THR A 1 92 ? -1.409 -4.675 14.305 1.00 97.06 92 THR A C 1
ATOM 720 O O . THR A 1 92 ? -1.309 -4.836 13.082 1.00 97.06 92 THR A O 1
ATOM 723 N N . ARG A 1 93 ? -2.123 -3.674 14.823 1.00 95.88 93 ARG A N 1
ATOM 724 C CA . ARG A 1 93 ? -2.760 -2.641 13.999 1.00 95.88 93 ARG A CA 1
ATOM 725 C C . ARG A 1 93 ? -1.738 -1.910 13.126 1.00 95.88 93 ARG A C 1
ATOM 727 O O . ARG A 1 93 ? -1.988 -1.662 11.950 1.00 95.88 93 ARG A O 1
ATOM 734 N N . GLU A 1 94 ? -0.571 -1.624 13.687 1.00 95.50 94 GLU A N 1
ATOM 735 C CA . GLU A 1 94 ? 0.525 -0.911 13.038 1.00 95.50 94 GLU A CA 1
ATOM 736 C C . GLU A 1 94 ? 1.120 -1.739 11.895 1.00 95.50 94 GLU A C 1
ATOM 738 O O . GLU A 1 94 ? 1.206 -1.263 10.763 1.00 95.50 94 GLU A O 1
ATOM 743 N N . LEU A 1 95 ? 1.441 -3.008 12.162 1.00 96.44 95 LEU A N 1
ATOM 744 C CA . LEU A 1 95 ? 1.967 -3.923 11.147 1.00 96.44 95 LEU A CA 1
ATOM 745 C C . LEU A 1 95 ? 0.944 -4.203 10.042 1.00 96.44 95 LEU A C 1
ATOM 747 O O . LEU A 1 95 ? 1.301 -4.283 8.869 1.00 96.44 95 LEU A O 1
ATOM 751 N N . SER A 1 96 ? -0.337 -4.314 10.394 1.00 97.62 96 SER A N 1
ATOM 752 C CA . SER A 1 96 ? -1.410 -4.523 9.414 1.00 97.62 96 SER A CA 1
ATOM 753 C C . SER A 1 96 ? -1.592 -3.309 8.506 1.00 97.62 96 SER A C 1
ATOM 755 O O . SER A 1 96 ? -1.809 -3.460 7.303 1.00 97.62 96 SER A O 1
ATOM 757 N N . PHE A 1 97 ? -1.454 -2.102 9.059 1.00 96.50 97 PHE A N 1
ATOM 758 C CA . PHE A 1 97 ? -1.467 -0.863 8.287 1.00 96.50 97 PHE A CA 1
ATOM 759 C C . PHE A 1 97 ? -0.269 -0.776 7.336 1.00 96.50 97 PHE A C 1
ATOM 761 O O . PHE A 1 97 ? -0.447 -0.509 6.150 1.00 96.50 97 PHE A O 1
ATOM 768 N N . GLN A 1 98 ? 0.939 -1.079 7.821 1.00 95.62 98 GLN A N 1
ATOM 769 C CA . GLN A 1 98 ? 2.139 -1.135 6.983 1.00 95.62 98 GLN A CA 1
ATOM 770 C C . GLN A 1 98 ? 2.011 -2.193 5.875 1.00 95.62 98 GLN A C 1
ATOM 772 O O . GLN A 1 98 ? 2.398 -1.928 4.741 1.00 95.62 98 GLN A O 1
ATOM 777 N N . ALA A 1 99 ? 1.427 -3.362 6.155 1.00 96.12 99 ALA A N 1
ATOM 778 C CA . ALA A 1 99 ? 1.168 -4.386 5.143 1.00 96.12 99 ALA A CA 1
ATOM 779 C C . ALA A 1 99 ? 0.203 -3.887 4.056 1.00 96.12 99 ALA A C 1
ATOM 781 O O . ALA A 1 99 ? 0.497 -4.018 2.868 1.00 96.12 99 ALA A O 1
ATOM 782 N N . TRP A 1 100 ? -0.914 -3.267 4.450 1.00 96.94 100 TRP A N 1
ATOM 783 C CA . TRP A 1 100 ? -1.854 -2.640 3.518 1.00 96.94 100 TRP A CA 1
ATOM 784 C C . TRP A 1 100 ? -1.172 -1.581 2.641 1.00 96.94 100 TRP A C 1
ATOM 786 O O . TRP A 1 100 ? -1.315 -1.607 1.418 1.00 96.94 100 TRP A O 1
ATOM 796 N N . PHE A 1 101 ? -0.356 -0.721 3.251 1.00 94.69 101 PHE A N 1
ATOM 797 C CA . PHE A 1 101 ? 0.410 0.314 2.562 1.00 94.69 101 PHE A CA 1
ATOM 798 C C . PHE A 1 101 ? 1.407 -0.275 1.547 1.00 94.69 101 PHE A C 1
ATOM 800 O O . PHE A 1 101 ? 1.384 0.080 0.368 1.00 94.69 101 PHE A O 1
ATOM 807 N N . LEU A 1 102 ? 2.240 -1.233 1.969 1.00 95.06 102 LEU A N 1
ATOM 808 C CA . LEU A 1 102 ? 3.255 -1.873 1.124 1.00 95.06 102 LEU A CA 1
ATOM 809 C C . LEU A 1 102 ? 2.635 -2.624 -0.060 1.00 95.06 102 LEU A C 1
ATOM 811 O O . LEU A 1 102 ? 3.107 -2.505 -1.194 1.00 95.06 102 LEU A O 1
ATOM 815 N N . VAL A 1 103 ? 1.560 -3.378 0.185 1.00 96.62 103 VAL A N 1
ATOM 816 C CA . VAL A 1 103 ? 0.839 -4.089 -0.878 1.00 96.62 103 VAL A CA 1
ATOM 817 C C . VAL A 1 103 ? 0.183 -3.099 -1.840 1.00 96.62 103 VAL A C 1
ATOM 819 O O . VAL A 1 103 ? 0.202 -3.340 -3.044 1.00 96.62 103 VAL A O 1
ATOM 822 N N . GLY A 1 104 ? -0.327 -1.964 -1.352 1.00 95.31 104 GLY A N 1
ATOM 823 C CA . GLY A 1 104 ? -0.852 -0.890 -2.198 1.00 95.31 104 GLY A CA 1
ATOM 824 C C . GLY A 1 104 ? 0.171 -0.401 -3.229 1.00 95.31 104 GLY A C 1
ATOM 825 O O . GLY A 1 104 ? -0.126 -0.358 -4.423 1.00 95.31 104 GLY A O 1
ATOM 826 N N . PHE A 1 105 ? 1.407 -0.126 -2.805 1.00 95.56 105 PHE A N 1
ATOM 827 C CA . PHE A 1 105 ? 2.486 0.264 -3.722 1.00 95.56 105 PHE A CA 1
ATOM 828 C C . PHE A 1 105 ? 2.853 -0.843 -4.716 1.00 95.56 105 PHE A C 1
ATOM 830 O O . PHE A 1 105 ? 3.044 -0.571 -5.904 1.00 95.56 105 PHE A O 1
ATOM 837 N N . LEU A 1 106 ? 2.923 -2.097 -4.257 1.00 96.19 106 LEU A N 1
ATOM 838 C CA . LEU A 1 106 ? 3.192 -3.238 -5.131 1.00 96.19 106 LEU A CA 1
ATOM 839 C C . LEU A 1 106 ? 2.117 -3.366 -6.220 1.00 96.19 106 LEU A C 1
ATOM 841 O O . LEU A 1 106 ? 2.441 -3.509 -7.400 1.00 96.19 106 LEU A O 1
ATOM 845 N N . LEU A 1 107 ? 0.842 -3.277 -5.837 1.00 96.75 107 LEU A N 1
ATOM 846 C CA . LEU A 1 107 ? -0.281 -3.344 -6.768 1.00 96.75 107 LEU A CA 1
ATOM 847 C C . LEU A 1 107 ? -0.297 -2.152 -7.728 1.00 96.75 107 LEU A C 1
ATOM 849 O O . LEU A 1 107 ? -0.583 -2.352 -8.908 1.00 96.75 107 LEU A O 1
ATOM 853 N N . ASN A 1 108 ? 0.069 -0.951 -7.272 1.00 96.56 108 ASN A N 1
ATOM 854 C CA . ASN A 1 108 ? 0.224 0.218 -8.139 1.00 96.56 108 ASN A CA 1
ATOM 855 C C . ASN A 1 108 ? 1.305 -0.008 -9.200 1.00 96.56 108 ASN A C 1
ATOM 857 O O . ASN A 1 108 ? 1.043 0.195 -10.386 1.00 96.56 108 ASN A O 1
ATOM 861 N N . PHE A 1 109 ? 2.485 -0.497 -8.808 1.00 97.69 109 PHE A N 1
ATOM 862 C CA . PHE A 1 109 ? 3.560 -0.802 -9.754 1.00 97.69 109 PHE A CA 1
ATOM 863 C C . PHE A 1 109 ? 3.125 -1.860 -10.775 1.00 97.69 109 PHE A C 1
ATOM 865 O O . PHE A 1 109 ? 3.262 -1.660 -11.982 1.00 97.69 109 PHE A O 1
ATOM 872 N N . VAL A 1 110 ? 2.560 -2.979 -10.306 1.00 97.62 110 VAL A N 1
ATOM 873 C CA . VAL A 1 110 ? 2.123 -4.083 -11.174 1.00 97.62 110 VAL A CA 1
ATOM 874 C C . VAL A 1 110 ? 1.029 -3.623 -12.138 1.00 97.62 110 VAL A C 1
ATOM 876 O O . VAL A 1 110 ? 1.103 -3.922 -13.331 1.00 97.62 110 VAL A O 1
ATOM 879 N N . SER A 1 111 ? 0.045 -2.864 -11.652 1.00 97.81 111 SER A N 1
ATOM 880 C CA . SER A 1 111 ? -1.070 -2.365 -12.464 1.00 97.81 111 SER A CA 1
ATOM 881 C C . SER A 1 111 ? -0.599 -1.359 -13.513 1.00 97.81 111 SER A C 1
ATOM 883 O O . SER A 1 111 ? -0.970 -1.474 -14.684 1.00 97.81 111 SER A O 1
ATOM 885 N N . ALA A 1 112 ? 0.269 -0.417 -13.130 1.00 98.06 112 ALA A N 1
ATOM 886 C CA . ALA A 1 112 ? 0.843 0.560 -14.049 1.00 98.06 112 ALA A CA 1
ATOM 887 C C . ALA A 1 112 ? 1.713 -0.113 -15.116 1.00 98.06 112 ALA A C 1
ATOM 889 O O . ALA A 1 112 ? 1.548 0.153 -16.308 1.00 98.06 112 ALA A O 1
ATOM 890 N N . TYR A 1 113 ? 2.581 -1.049 -14.716 1.00 98.06 113 TYR A N 1
ATOM 891 C CA . TYR A 1 113 ? 3.389 -1.827 -15.653 1.00 98.06 113 TYR A CA 1
ATOM 892 C C . TYR A 1 113 ? 2.499 -2.587 -16.638 1.00 98.06 113 TYR A C 1
ATOM 894 O O . TYR A 1 113 ? 2.688 -2.494 -17.851 1.00 98.06 113 TYR A O 1
ATOM 902 N N . TRP A 1 114 ? 1.493 -3.303 -16.132 1.00 97.75 114 TRP A N 1
ATOM 903 C CA . TRP A 1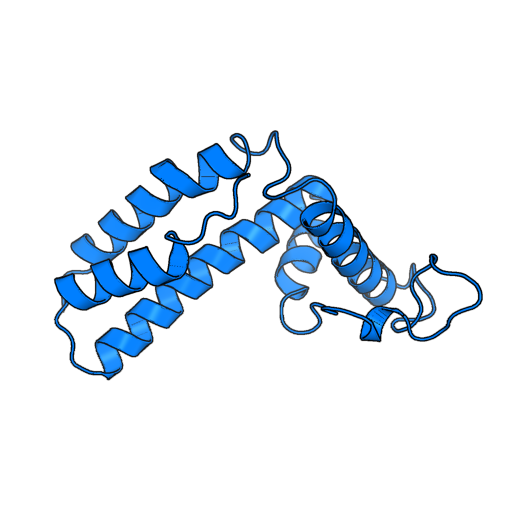 114 ? 0.557 -4.066 -16.952 1.00 97.75 114 TRP A CA 1
ATOM 904 C C . TRP A 1 114 ? -0.180 -3.183 -17.968 1.00 97.75 114 TRP A C 1
ATOM 906 O O . TRP A 1 114 ? -0.260 -3.544 -19.147 1.00 97.75 114 TRP A O 1
ATOM 916 N N . MET A 1 115 ? -0.651 -2.004 -17.552 1.00 98.38 115 MET A N 1
ATOM 917 C CA . MET A 1 115 ? -1.309 -1.048 -18.443 1.00 98.38 115 MET A CA 1
ATOM 918 C C . MET A 1 115 ? -0.347 -0.502 -19.510 1.00 98.38 115 MET A C 1
ATOM 920 O O . MET A 1 115 ? -0.677 -0.497 -20.695 1.00 98.38 115 MET A O 1
ATOM 924 N N . LEU A 1 116 ? 0.879 -0.120 -19.146 1.00 97.94 116 LEU A N 1
ATOM 925 C CA . LEU A 1 116 ? 1.868 0.379 -20.112 1.00 97.94 116 LEU A CA 1
ATOM 926 C C . LEU A 1 116 ? 2.275 -0.701 -21.125 1.00 97.94 116 LEU A C 1
ATOM 928 O O . LEU A 1 116 ? 2.418 -0.425 -22.319 1.00 97.94 116 LEU A O 1
ATOM 932 N N . ARG A 1 117 ? 2.373 -1.963 -20.687 1.00 97.12 117 ARG A N 1
ATOM 933 C CA . ARG A 1 117 ? 2.559 -3.110 -21.587 1.00 97.12 117 ARG A CA 1
ATOM 934 C C . ARG A 1 117 ? 1.377 -3.284 -22.545 1.00 97.12 117 ARG A C 1
ATOM 936 O O . ARG A 1 117 ? 1.601 -3.572 -23.721 1.00 97.12 117 ARG A O 1
ATOM 943 N N . ARG A 1 118 ? 0.136 -3.084 -22.080 1.00 97.31 118 ARG A N 1
ATOM 944 C CA . ARG A 1 118 ? -1.079 -3.095 -22.922 1.00 97.31 118 ARG A CA 1
ATOM 945 C C . ARG A 1 118 ? -1.081 -1.959 -23.950 1.00 97.31 118 ARG A C 1
ATOM 947 O O . ARG A 1 118 ? -1.512 -2.173 -25.079 1.00 97.31 118 ARG A O 1
ATOM 954 N N . MET A 1 119 ? -0.528 -0.801 -23.597 1.00 97.75 119 MET A N 1
ATOM 955 C CA . MET A 1 119 ? -0.353 0.357 -24.485 1.00 97.75 119 MET A CA 1
ATOM 956 C C . MET A 1 119 ? 0.838 0.233 -25.451 1.00 97.75 119 MET A C 1
ATOM 958 O O . MET A 1 119 ? 1.124 1.170 -26.189 1.00 97.75 119 MET A O 1
ATOM 962 N N . ARG A 1 120 ? 1.503 -0.931 -25.497 1.00 96.81 120 ARG A N 1
ATOM 963 C CA . ARG A 1 120 ? 2.613 -1.247 -26.414 1.00 96.81 120 ARG A CA 1
ATOM 964 C C . ARG A 1 120 ? 3.909 -0.465 -26.177 1.00 96.81 120 ARG A C 1
ATOM 966 O O . ARG A 1 120 ? 4.760 -0.449 -27.064 1.00 96.81 120 ARG A O 1
ATOM 973 N N . PHE A 1 121 ? 4.115 0.099 -24.985 1.00 96.62 121 PHE A N 1
ATOM 974 C CA . PHE A 1 121 ? 5.458 0.529 -24.577 1.00 96.62 121 PHE A CA 1
ATOM 975 C C . PHE A 1 121 ? 6.417 -0.664 -24.583 1.00 96.62 121 PHE A C 1
ATOM 977 O O . PHE A 1 121 ? 5.980 -1.815 -24.521 1.00 96.62 121 PHE A O 1
ATOM 984 N N . ASP A 1 122 ? 7.721 -0.421 -24.661 1.00 95.69 122 ASP A N 1
ATOM 985 C CA . ASP A 1 122 ? 8.747 -1.451 -24.510 1.00 95.69 122 ASP A CA 1
ATOM 986 C C . ASP A 1 122 ? 8.920 -1.846 -23.026 1.00 95.69 122 ASP A C 1
ATOM 988 O O . ASP A 1 122 ? 8.200 -1.373 -22.143 1.00 95.69 122 ASP A O 1
ATOM 992 N N . VAL A 1 123 ? 9.780 -2.826 -22.729 1.00 96.38 123 VAL A N 1
ATOM 993 C CA . VAL A 1 123 ? 9.931 -3.328 -21.349 1.00 96.38 123 VAL A CA 1
ATOM 994 C C . VAL A 1 123 ? 10.568 -2.266 -20.456 1.00 96.38 123 VAL A C 1
ATOM 996 O O . VAL A 1 123 ? 10.146 -2.118 -19.308 1.00 96.38 123 VAL A O 1
ATOM 999 N N . LEU A 1 124 ? 11.546 -1.522 -20.977 1.00 96.19 124 LEU A N 1
ATOM 1000 C CA . LEU A 1 124 ? 12.237 -0.488 -20.222 1.00 96.19 124 LEU A CA 1
ATOM 1001 C C . LEU A 1 124 ? 11.300 0.689 -19.944 1.00 96.19 124 LEU A C 1
ATOM 1003 O O . LEU A 1 124 ? 11.102 1.029 -18.780 1.00 96.19 124 LEU A O 1
ATOM 1007 N N . GLY A 1 125 ? 10.643 1.235 -20.974 1.00 96.69 125 GLY A N 1
ATOM 1008 C CA . GLY A 1 125 ? 9.694 2.338 -20.825 1.00 96.69 125 GLY A CA 1
ATOM 1009 C C . GLY A 1 125 ? 8.535 2.006 -19.885 1.00 96.69 125 GLY A C 1
ATOM 1010 O O . GLY A 1 125 ? 8.212 2.802 -19.004 1.00 96.69 125 GLY A O 1
ATOM 1011 N N . ALA A 1 126 ? 7.962 0.801 -19.989 1.00 97.69 126 ALA A N 1
ATOM 1012 C CA . ALA A 1 126 ? 6.911 0.358 -19.072 1.00 97.69 126 ALA A CA 1
ATOM 1013 C C . ALA A 1 126 ? 7.406 0.231 -17.620 1.00 97.69 126 ALA A C 1
ATOM 1015 O O . ALA A 1 126 ? 6.676 0.578 -16.696 1.00 97.69 126 ALA A O 1
ATOM 1016 N N . SER A 1 127 ? 8.639 -0.245 -17.408 1.00 97.25 127 SER A N 1
ATOM 1017 C CA . SER A 1 127 ? 9.220 -0.384 -16.063 1.00 97.25 127 SER A CA 1
ATOM 1018 C C . SER A 1 127 ? 9.508 0.978 -15.431 1.00 97.25 127 SER A C 1
ATOM 1020 O O . SER A 1 127 ? 9.164 1.191 -14.272 1.00 97.25 127 SER A O 1
ATOM 1022 N N . CYS A 1 128 ? 10.076 1.918 -16.193 1.00 96.75 128 CYS A N 1
ATOM 1023 C CA . CYS A 1 128 ? 10.320 3.282 -15.724 1.00 96.75 128 CYS A CA 1
ATOM 1024 C C . CYS A 1 128 ? 9.010 4.015 -15.412 1.00 96.75 128 CYS A C 1
ATOM 1026 O O . CYS A 1 128 ? 8.891 4.633 -14.358 1.00 96.75 128 CYS A O 1
ATOM 1028 N N . GLY A 1 129 ? 8.003 3.912 -16.286 1.00 96.88 129 GLY A N 1
ATOM 1029 C CA . GLY A 1 129 ? 6.696 4.532 -16.055 1.00 96.88 129 GLY A CA 1
ATOM 1030 C C . GLY A 1 129 ? 5.981 3.959 -14.830 1.00 96.88 129 GLY A C 1
ATOM 1031 O O . GLY A 1 129 ? 5.458 4.717 -14.019 1.00 96.88 129 GLY A O 1
ATOM 1032 N N . ALA A 1 130 ? 6.020 2.636 -14.647 1.00 97.38 130 ALA A N 1
ATOM 1033 C CA . ALA A 1 130 ? 5.472 1.984 -13.460 1.00 97.38 130 ALA A CA 1
ATOM 1034 C C . ALA A 1 130 ? 6.206 2.386 -12.175 1.00 97.38 130 ALA A C 1
ATOM 1036 O O . ALA A 1 130 ? 5.568 2.606 -11.148 1.00 97.38 130 ALA A O 1
ATOM 1037 N N . PHE A 1 131 ? 7.534 2.517 -12.239 1.00 96.75 131 PHE A N 1
ATOM 1038 C CA . PHE A 1 131 ? 8.345 2.980 -11.119 1.00 96.75 131 PHE A CA 1
ATOM 1039 C C . PHE A 1 131 ? 7.958 4.399 -10.705 1.00 96.75 131 PHE A C 1
ATOM 1041 O O . PHE A 1 131 ? 7.678 4.641 -9.537 1.00 96.75 131 PHE A O 1
ATOM 1048 N N . VAL A 1 132 ? 7.886 5.326 -11.663 1.00 95.38 132 VAL A N 1
ATOM 1049 C CA . VAL A 1 132 ? 7.478 6.710 -11.395 1.00 95.38 132 VAL A CA 1
ATOM 1050 C C . VAL A 1 132 ? 6.056 6.748 -10.835 1.00 95.38 132 VAL A C 1
ATOM 1052 O O . VAL A 1 132 ? 5.820 7.393 -9.822 1.00 95.38 132 VAL A O 1
ATOM 1055 N N . PHE A 1 133 ? 5.121 6.009 -11.434 1.00 95.38 133 PHE A N 1
ATOM 1056 C CA . PHE A 1 133 ? 3.738 5.961 -10.959 1.00 95.38 133 PHE A CA 1
ATOM 1057 C C . PHE A 1 133 ? 3.627 5.469 -9.511 1.00 95.38 133 PHE A C 1
ATOM 1059 O O . PHE A 1 133 ? 2.876 6.037 -8.725 1.00 95.38 133 PHE A O 1
ATOM 1066 N N . ALA A 1 134 ? 4.373 4.421 -9.153 1.00 95.38 134 ALA A N 1
ATOM 1067 C CA . ALA A 1 134 ? 4.299 3.835 -7.824 1.00 95.38 134 ALA A CA 1
ATOM 1068 C C . ALA A 1 134 ? 5.108 4.609 -6.773 1.00 95.38 134 ALA A C 1
ATOM 1070 O O . ALA A 1 134 ? 4.673 4.664 -5.634 1.00 95.38 134 ALA A O 1
ATOM 1071 N N . PHE A 1 135 ? 6.259 5.195 -7.121 1.00 93.06 135 PHE A N 1
ATOM 1072 C CA . PHE A 1 135 ? 7.251 5.661 -6.138 1.00 93.06 135 PHE A CA 1
ATOM 1073 C C . PHE A 1 135 ? 7.609 7.156 -6.219 1.00 93.06 135 PHE A C 1
ATOM 1075 O O . PHE A 1 135 ? 8.407 7.614 -5.408 1.00 93.06 135 PHE A O 1
ATOM 1082 N N . ALA A 1 136 ? 7.071 7.936 -7.167 1.00 86.56 136 ALA A N 1
ATOM 1083 C CA . ALA A 1 136 ? 7.480 9.340 -7.340 1.00 86.56 136 ALA A CA 1
ATOM 1084 C C . ALA A 1 136 ? 6.755 10.352 -6.438 1.00 86.56 136 ALA A C 1
ATOM 1086 O O . ALA A 1 136 ? 7.195 11.498 -6.348 1.00 86.56 136 ALA A O 1
ATOM 1087 N N . LEU A 1 137 ? 5.646 9.978 -5.794 1.00 69.69 137 LEU A N 1
ATOM 1088 C CA . LEU A 1 137 ? 4.925 10.902 -4.918 1.00 69.69 137 LEU A CA 1
ATOM 1089 C C . LEU A 1 137 ? 5.706 11.124 -3.609 1.00 69.69 137 LEU A C 1
ATOM 1091 O O . LEU A 1 137 ? 6.218 10.159 -3.038 1.00 69.69 137 LEU A O 1
ATOM 1095 N N . PRO A 1 138 ? 5.798 12.362 -3.093 1.00 63.78 138 PRO A N 1
ATOM 1096 C CA . PRO A 1 138 ? 6.349 12.626 -1.769 1.00 63.78 138 PRO A CA 1
ATOM 1097 C C . PRO A 1 138 ? 5.332 12.188 -0.707 1.00 63.78 138 PRO A C 1
ATOM 1099 O O . PRO A 1 138 ? 4.546 12.986 -0.216 1.00 63.78 138 PRO A O 1
ATOM 1102 N N . VAL A 1 139 ? 5.318 10.894 -0.390 1.00 59.47 139 VAL A N 1
ATOM 1103 C CA . VAL A 1 139 ? 4.423 10.303 0.621 1.00 59.47 139 VAL A CA 1
ATOM 1104 C C . VAL A 1 139 ? 5.090 10.271 2.008 1.00 59.47 139 VAL A C 1
ATOM 1106 O O . VAL A 1 139 ? 4.453 9.908 2.984 1.00 59.47 139 VAL A O 1
ATOM 1109 N N . LEU A 1 140 ? 6.375 10.633 2.124 1.00 59.09 140 LEU A N 1
ATOM 1110 C CA . LEU A 1 140 ? 7.206 10.398 3.318 1.00 59.09 140 LEU A CA 1
ATOM 1111 C C . LEU A 1 140 ? 7.609 11.669 4.094 1.00 59.09 140 LEU A C 1
ATOM 1113 O O . LEU A 1 140 ? 8.669 11.676 4.720 1.00 59.09 140 LEU A O 1
ATOM 1117 N N . HIS A 1 141 ? 6.810 12.737 4.050 1.00 50.06 141 HIS A N 1
ATOM 1118 C CA . HIS A 1 141 ? 7.086 13.977 4.790 1.00 50.06 141 HIS A CA 1
ATOM 1119 C C . HIS A 1 141 ? 6.030 14.268 5.849 1.00 50.06 141 HIS A C 1
ATOM 1121 O O . HIS A 1 141 ? 4.832 14.171 5.511 1.00 50.06 141 HIS A O 1
#

Sequence (141 aa):
MPSLIVPLVALSVGIFGYLLPGVGYFTMMPGDLGDARFNSVILEHVYQWLTGQARDLWSPGFFYPFNKILAFSDSHLGSFWIYAAARLLGATRELSFQAWFLVGFLLNFVSAYWMLRRMRFDVLGASCGAFVFAFALPVLH

Secondary structure (DSSP, 8-state):
---SHHHHHHHHHHIIIIIHHHTTTTTS--S-TTHHHHHHHHHHHHHHHHTTS-S-SS--S-STT---GGGGS---TTTHHHHHHHHHTT--HHHHHHHHHHHHHHHHHHHHHHHHHHTT--HHHHHHHHHHHHH-S----

Radius of gyration: 17.44 Å; chains: 1; bounding box: 39×28×44 Å